Protein AF-A0A7Y3W5N0-F1 (afdb_monomer_lite)

pLDDT: mean 84.76, std 19.92, range [32.34, 98.38]

Sequence (151 aa):
MKNVDDLTSCLKPAITIIASAFLLAACSPKTSDGVSYEKKSDGELTKVCKGTLEDYVEAVRLGGRAPKKDINRAIKSCCKGLKETTRKFSAEQKAATWYSLQRSRDLTLSRNEVEAASRIREALLNDLPTPERLEVIRAKSSVSICMAQSF

Radius of gyration: 22.11 Å; chains: 1; bounding box: 43×37×75 Å

Foldseek 3Di:
DDDDDDDDDDDDDDDDDDDPPDDPPPCFDAFPVGHGFHQDDLVLLLVLLLLLLVLVCVVVVVPVVDPPVLSVVLSNVLSVVLSVLCVPPDSLLRRLLSLLSVLSNPVPDDPVSNVSSVVSNVRSLVRDDPVSSVSSVVSNVSSVVSSVVSD

Organism: NCBI:txid2732508

Secondary structure (DSSP, 8-state):
-----------------------------B-TT--B-----HHHHHHHHHHHHHHHHHHTTGGGTS-HHHHHHHHHHHHHHHHHHHTT--HHHHHHHHHHHHTT-TTTS-HHHHHHHHHHHHHHHHHS-HHHHHHHHHHHHHHHHHHHTT-

Structure (mmCIF, N/CA/C/O backbone):
data_AF-A0A7Y3W5N0-F1
#
_entry.id   AF-A0A7Y3W5N0-F1
#
loop_
_atom_site.group_PDB
_atom_site.id
_atom_site.type_symbol
_atom_site.label_atom_id
_atom_site.label_alt_id
_atom_site.label_comp_id
_atom_site.label_asym_id
_atom_site.label_entity_id
_atom_site.label_seq_id
_atom_site.pdbx_PDB_ins_code
_atom_site.Cartn_x
_atom_site.Cartn_y
_atom_site.Cartn_z
_atom_site.occupancy
_atom_site.B_iso_or_equiv
_atom_site.auth_seq_id
_atom_site.auth_comp_id
_atom_site.auth_asym_id
_atom_site.auth_atom_id
_atom_site.pdbx_PDB_model_num
ATOM 1 N N . MET A 1 1 ? -25.874 -2.954 52.202 1.00 42.66 1 MET A N 1
ATOM 2 C CA . MET A 1 1 ? -24.568 -2.546 52.772 1.00 42.66 1 MET A CA 1
ATOM 3 C C . MET A 1 1 ? -23.775 -3.804 53.086 1.00 42.66 1 MET A C 1
ATOM 5 O O . MET A 1 1 ? -24.385 -4.703 53.650 1.00 42.66 1 MET A O 1
ATOM 9 N N . LYS A 1 2 ? -22.463 -3.793 52.779 1.00 32.34 2 LYS A N 1
ATOM 10 C CA . LYS A 1 2 ? -21.438 -4.847 52.995 1.00 32.34 2 LYS A CA 1
ATOM 11 C C . LYS A 1 2 ? -21.479 -5.990 51.958 1.00 32.34 2 LYS A C 1
ATOM 13 O O . LYS A 1 2 ? -22.550 -6.524 51.723 1.00 32.34 2 LYS A O 1
ATOM 18 N N . ASN A 1 3 ? -20.406 -6.388 51.270 1.00 34.25 3 ASN A N 1
ATOM 19 C CA . ASN A 1 3 ? -18.973 -6.122 51.432 1.00 34.25 3 ASN A CA 1
ATOM 20 C C . ASN A 1 3 ? -18.265 -6.027 50.067 1.00 34.25 3 ASN A C 1
ATOM 22 O O . ASN A 1 3 ? -18.527 -6.815 49.162 1.00 34.25 3 ASN A O 1
ATOM 26 N N . VAL A 1 4 ? -17.377 -5.039 49.976 1.00 46.25 4 VAL A N 1
ATOM 27 C CA . VAL A 1 4 ? -16.169 -5.038 49.141 1.00 46.25 4 VAL A CA 1
ATOM 28 C C . VAL A 1 4 ? -15.180 -6.007 49.802 1.00 46.25 4 VAL A C 1
ATOM 30 O O . VAL A 1 4 ? -15.288 -6.191 51.010 1.00 46.25 4 VAL A O 1
ATOM 33 N N . ASP A 1 5 ? -14.285 -6.604 49.011 1.00 41.97 5 ASP A N 1
ATOM 34 C CA . ASP A 1 5 ? -12.994 -7.223 49.381 1.00 41.97 5 ASP A CA 1
ATOM 35 C C . ASP A 1 5 ? -12.854 -8.646 48.824 1.00 41.97 5 ASP A C 1
ATOM 37 O O . ASP A 1 5 ? -13.249 -9.619 49.454 1.00 41.97 5 ASP A O 1
ATOM 41 N N . ASP A 1 6 ? -12.218 -8.767 47.655 1.00 39.00 6 ASP A N 1
ATOM 42 C CA . ASP A 1 6 ? -11.290 -9.881 47.450 1.00 39.00 6 ASP A CA 1
ATOM 43 C C . ASP A 1 6 ? -10.138 -9.429 46.546 1.00 39.00 6 ASP A C 1
ATOM 45 O O . ASP A 1 6 ? -10.182 -9.453 45.315 1.00 39.00 6 ASP A O 1
ATOM 49 N N . LEU A 1 7 ? -9.135 -8.859 47.208 1.00 42.75 7 LEU A N 1
ATOM 50 C CA . LEU A 1 7 ? -7.967 -8.225 46.617 1.00 42.75 7 LEU A CA 1
ATOM 51 C C . LEU A 1 7 ? -6.734 -8.663 47.409 1.00 42.75 7 LEU A C 1
ATOM 53 O O . LEU A 1 7 ? -5.957 -7.821 47.838 1.00 42.75 7 LEU A O 1
ATOM 57 N N . THR A 1 8 ? -6.552 -9.956 47.704 1.00 43.53 8 THR A N 1
ATOM 58 C CA . THR A 1 8 ? -5.252 -10.455 48.200 1.00 43.53 8 THR A CA 1
ATOM 59 C C . THR A 1 8 ? -5.140 -11.980 48.168 1.00 43.53 8 THR A C 1
ATOM 61 O O . THR A 1 8 ? -5.440 -12.681 49.126 1.00 43.53 8 THR A O 1
ATOM 64 N N . SER A 1 9 ? -4.585 -12.510 47.082 1.00 38.09 9 SER A N 1
ATOM 65 C CA . SER A 1 9 ? -3.800 -13.750 47.140 1.00 38.09 9 SER A CA 1
ATOM 66 C C . SER A 1 9 ? -2.704 -13.713 46.086 1.00 38.09 9 SER A C 1
ATOM 68 O O . SER A 1 9 ? -2.687 -14.461 45.115 1.00 38.09 9 SER A O 1
ATOM 70 N N . CYS A 1 10 ? -1.765 -12.792 46.300 1.00 38.41 10 CYS A N 1
ATOM 71 C CA . CYS A 1 10 ? -0.427 -12.890 45.741 1.00 38.41 10 CYS A CA 1
ATOM 72 C C . CYS A 1 10 ? 0.542 -13.269 46.864 1.00 38.41 10 CYS A C 1
ATOM 74 O O . CYS A 1 10 ? 0.563 -12.623 47.908 1.00 38.41 10 CYS A O 1
ATOM 76 N N . LEU A 1 11 ? 1.397 -14.245 46.545 1.00 42.53 11 LEU A N 1
ATOM 77 C CA . LEU A 1 11 ? 2.658 -14.632 47.189 1.00 42.53 11 LEU A CA 1
ATOM 78 C C . LEU A 1 11 ? 2.590 -15.614 48.367 1.00 42.53 11 LEU A C 1
ATOM 80 O O . LEU A 1 11 ? 2.338 -15.230 49.505 1.00 42.53 11 LEU A O 1
ATOM 84 N N . LYS A 1 12 ? 3.099 -16.833 48.128 1.00 38.88 12 LYS A N 1
ATOM 85 C CA . LYS A 1 12 ? 4.492 -17.192 48.480 1.00 38.88 12 LYS A CA 1
ATOM 86 C C . LYS A 1 12 ? 4.934 -18.528 47.830 1.00 38.88 12 LYS A C 1
ATOM 88 O O . LYS A 1 12 ? 4.104 -19.184 47.211 1.00 38.88 12 LYS A O 1
ATOM 93 N N . PRO A 1 13 ? 6.245 -18.849 47.816 1.00 52.91 13 PRO A N 1
ATOM 94 C CA . PRO A 1 13 ? 6.976 -19.201 46.601 1.00 52.91 13 PRO A CA 1
ATOM 95 C C . PRO A 1 13 ? 7.363 -20.683 46.530 1.00 52.91 13 PRO A C 1
ATOM 97 O O . PRO A 1 13 ? 7.635 -21.310 47.548 1.00 52.91 13 PRO A O 1
ATOM 100 N N . ALA A 1 14 ? 7.525 -21.207 45.318 1.00 40.81 14 ALA A N 1
ATOM 101 C CA . ALA A 1 14 ? 8.413 -22.334 45.068 1.00 40.81 14 ALA A CA 1
ATOM 102 C C . ALA A 1 14 ? 8.902 -22.262 43.621 1.00 40.81 14 ALA A C 1
ATOM 104 O O . ALA A 1 14 ? 8.127 -22.201 42.671 1.00 40.81 14 ALA A O 1
ATOM 105 N N . ILE A 1 15 ? 10.219 -22.193 43.487 1.00 49.94 15 ILE A N 1
ATOM 106 C CA . ILE A 1 15 ? 10.950 -22.145 42.230 1.00 49.94 15 ILE A CA 1
ATOM 107 C C . ILE A 1 15 ? 10.700 -23.455 41.481 1.00 49.94 15 ILE A C 1
ATOM 109 O O . ILE A 1 15 ? 11.059 -24.530 41.951 1.00 49.94 15 ILE A O 1
ATOM 113 N N . THR A 1 16 ? 10.128 -23.371 40.286 1.00 47.16 16 THR A N 1
ATOM 114 C CA . THR A 1 16 ? 10.289 -24.402 39.259 1.00 47.16 16 THR A CA 1
ATOM 115 C C . THR A 1 16 ? 10.411 -23.691 37.919 1.00 47.16 16 THR A C 1
ATOM 117 O O . THR A 1 16 ? 9.438 -23.231 37.329 1.00 47.16 16 THR A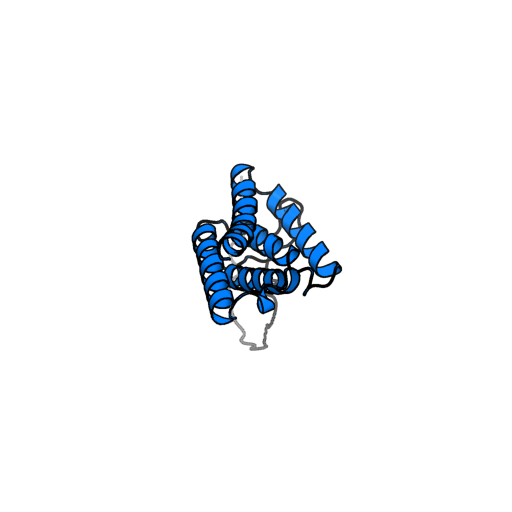 O 1
ATOM 120 N N . ILE A 1 17 ? 11.659 -23.530 37.485 1.00 48.81 17 ILE A N 1
ATOM 121 C CA . ILE A 1 17 ? 12.025 -23.062 36.152 1.00 48.81 17 ILE A CA 1
ATOM 122 C C . ILE A 1 17 ? 11.633 -24.175 35.179 1.00 48.81 17 ILE A C 1
ATOM 124 O O . ILE A 1 17 ? 12.383 -25.129 34.997 1.00 48.81 17 ILE A O 1
ATOM 128 N N . ILE A 1 18 ? 10.454 -24.069 34.571 1.00 48.16 18 ILE A N 1
ATOM 129 C CA . ILE A 1 18 ? 10.113 -24.785 33.340 1.00 48.16 18 ILE A CA 1
ATOM 130 C C . ILE A 1 18 ? 9.518 -23.756 32.385 1.00 48.16 18 ILE A C 1
ATOM 132 O O . ILE A 1 18 ? 8.577 -23.032 32.709 1.00 48.16 18 ILE A O 1
ATOM 136 N N . ALA A 1 19 ? 10.156 -23.664 31.225 1.00 41.66 19 ALA A N 1
ATOM 137 C CA . ALA A 1 19 ? 9.877 -22.758 30.130 1.00 41.66 19 ALA A CA 1
ATOM 138 C C . ALA A 1 19 ? 8.375 -22.643 29.812 1.00 41.66 19 ALA A C 1
ATOM 140 O O . ALA A 1 19 ? 7.814 -23.454 29.081 1.00 41.66 19 ALA A O 1
ATOM 141 N N . SER A 1 20 ? 7.734 -21.584 30.307 1.00 43.09 20 SER A N 1
ATOM 142 C CA . SER A 1 20 ? 6.441 -21.121 29.797 1.00 43.09 20 SER A CA 1
ATOM 143 C C . SER A 1 20 ? 6.694 -20.252 28.571 1.00 43.09 20 SER A C 1
ATOM 145 O O . SER A 1 20 ? 6.585 -19.028 28.593 1.00 43.09 20 SER A O 1
ATOM 147 N N . ALA A 1 21 ? 7.126 -20.906 27.500 1.00 41.88 21 ALA A N 1
ATOM 148 C CA . ALA A 1 21 ? 7.066 -20.326 26.179 1.00 41.88 21 ALA A CA 1
ATOM 149 C C . ALA A 1 21 ? 5.591 -20.306 25.724 1.00 41.88 21 ALA A C 1
ATOM 151 O O . ALA A 1 21 ? 4.865 -21.276 25.922 1.00 41.88 21 ALA A O 1
ATOM 152 N N . PHE A 1 22 ? 5.191 -19.207 25.079 1.00 45.34 22 PHE A N 1
ATOM 153 C CA . PHE A 1 22 ? 4.016 -19.095 24.202 1.00 45.34 22 PHE A CA 1
ATOM 154 C C . PHE A 1 22 ? 2.608 -19.063 24.817 1.00 45.34 22 PHE A C 1
ATOM 156 O O . PHE A 1 22 ? 1.783 -19.902 24.489 1.00 45.34 22 PHE A O 1
ATOM 163 N N . LEU A 1 23 ? 2.258 -18.001 25.552 1.00 45.34 23 LEU A N 1
ATOM 164 C CA . LEU A 1 23 ? 0.861 -17.519 25.597 1.00 45.34 23 LEU A CA 1
ATOM 165 C C . LEU A 1 23 ? 0.756 -15.982 25.559 1.00 45.34 23 LEU A C 1
ATOM 167 O O . LEU A 1 23 ? -0.173 -15.392 26.099 1.00 45.34 23 LEU A O 1
ATOM 171 N N . LEU A 1 24 ? 1.657 -15.309 24.833 1.00 45.97 24 LEU A N 1
ATOM 172 C CA . LEU A 1 24 ? 1.254 -14.069 24.168 1.00 45.97 24 LEU A CA 1
ATOM 173 C C . LEU A 1 24 ? 0.431 -14.495 22.952 1.00 45.97 24 LEU A C 1
ATOM 175 O O . LEU A 1 24 ? 0.935 -14.512 21.831 1.00 45.97 24 LEU A O 1
ATOM 179 N N . ALA A 1 25 ? -0.824 -14.898 23.171 1.00 45.28 25 ALA A N 1
ATOM 180 C CA . ALA A 1 25 ? -1.814 -14.792 22.114 1.00 45.28 25 ALA A CA 1
ATOM 181 C C . ALA A 1 25 ? -1.767 -13.322 21.700 1.00 45.28 25 ALA A C 1
ATOM 183 O O . ALA A 1 25 ? -2.205 -12.450 22.449 1.00 45.28 25 ALA A O 1
ATOM 184 N N . ALA A 1 26 ? -1.083 -13.033 20.594 1.00 54.72 26 ALA A N 1
ATOM 185 C CA . ALA A 1 26 ? -1.009 -11.692 20.065 1.00 54.72 26 ALA A CA 1
ATOM 186 C C . ALA A 1 26 ? -2.461 -11.250 19.884 1.00 54.72 26 ALA A C 1
ATOM 188 O O . ALA A 1 26 ? -3.179 -11.810 19.056 1.00 54.72 26 ALA A O 1
ATOM 189 N N . CYS A 1 27 ? -2.919 -10.322 20.726 1.00 74.94 27 CYS A N 1
ATOM 190 C CA . CYS A 1 27 ? -4.215 -9.685 20.575 1.00 74.94 27 CYS A CA 1
ATOM 191 C C . CYS A 1 27 ? -4.137 -8.847 19.302 1.00 74.94 27 CYS A C 1
ATOM 193 O O . CYS A 1 27 ? -3.859 -7.647 19.347 1.00 74.94 27 CYS A O 1
ATOM 195 N N . SER A 1 28 ? -4.298 -9.504 18.155 1.00 85.50 28 SER A N 1
ATOM 196 C CA . SER A 1 28 ? -4.447 -8.825 16.884 1.00 85.50 28 SER A CA 1
ATOM 197 C C . SER A 1 28 ? -5.662 -7.919 17.019 1.00 85.50 28 SER A C 1
ATOM 199 O O . SER A 1 28 ? -6.720 -8.391 17.458 1.00 85.50 28 SER A O 1
ATOM 201 N N . PRO A 1 29 ? -5.524 -6.620 16.717 1.00 94.06 29 PRO A N 1
ATOM 202 C CA . PRO A 1 29 ? -6.669 -5.737 16.740 1.00 94.06 29 PRO A CA 1
ATOM 203 C C . PRO A 1 29 ? -7.723 -6.241 15.750 1.00 94.06 29 PRO A C 1
ATOM 205 O O . PRO A 1 29 ? -7.414 -6.919 14.763 1.00 94.06 29 PRO A O 1
ATOM 208 N N . LYS A 1 30 ? -8.979 -5.930 16.049 1.00 96.56 30 LYS A N 1
ATOM 209 C CA . LYS A 1 30 ? -10.132 -6.325 15.248 1.00 96.56 30 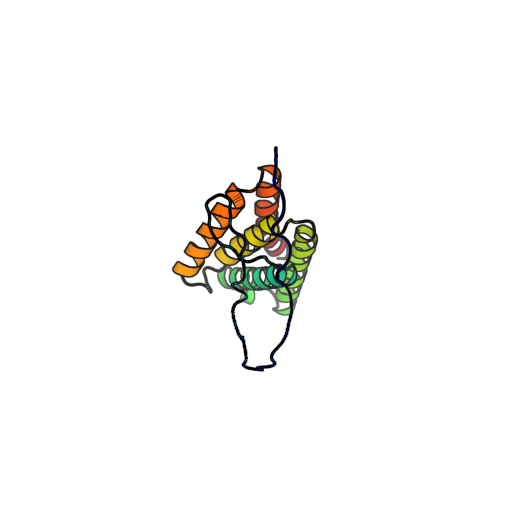LYS A CA 1
ATOM 210 C C . LYS A 1 30 ? -10.925 -5.091 14.865 1.00 96.56 30 LYS A C 1
ATOM 212 O O . LYS A 1 30 ? -10.964 -4.134 15.635 1.00 96.56 30 LYS A O 1
ATOM 217 N N . THR A 1 31 ? -11.541 -5.139 13.694 1.00 96.12 31 THR A N 1
ATOM 218 C CA . THR A 1 31 ? -12.544 -4.154 13.288 1.00 96.12 31 THR A CA 1
ATOM 219 C C . THR A 1 31 ? -13.815 -4.293 14.130 1.00 96.12 31 THR A C 1
ATOM 221 O O . THR A 1 31 ? -13.971 -5.278 14.862 1.00 96.12 31 THR A O 1
ATOM 224 N N . SER A 1 32 ? -14.744 -3.345 14.010 1.00 95.31 32 SER A N 1
ATOM 225 C CA . SER A 1 32 ? -16.054 -3.398 14.673 1.00 95.31 32 SER A CA 1
ATOM 226 C C . SER A 1 32 ? -16.843 -4.666 14.307 1.00 95.31 32 SER A C 1
ATOM 228 O O . SER A 1 32 ? -17.445 -5.288 15.179 1.00 95.31 32 SER A O 1
ATOM 230 N N . ASP A 1 33 ? -16.710 -5.131 13.061 1.00 94.50 33 ASP A N 1
ATOM 231 C CA . ASP A 1 33 ? -17.279 -6.390 12.554 1.00 94.50 33 ASP A CA 1
ATOM 232 C C . ASP A 1 33 ? -16.460 -7.652 12.923 1.00 94.50 33 ASP A C 1
ATOM 234 O O . ASP A 1 33 ? -16.723 -8.753 12.436 1.00 94.50 33 ASP A O 1
ATOM 238 N N . GLY A 1 34 ? -15.430 -7.522 13.764 1.00 95.62 34 GLY A N 1
ATOM 239 C CA . GLY A 1 34 ? -14.649 -8.646 14.285 1.00 95.62 34 GLY A CA 1
ATOM 240 C C . GLY A 1 34 ? -13.552 -9.185 13.359 1.00 95.62 34 GLY A C 1
ATOM 241 O O . GLY A 1 34 ? -12.951 -10.217 13.677 1.00 95.62 34 GLY A O 1
ATOM 242 N N . VAL A 1 35 ? -13.244 -8.507 12.249 1.00 96.62 35 VAL A N 1
ATOM 243 C CA . VAL A 1 35 ? -12.175 -8.912 11.322 1.00 96.62 35 VAL A CA 1
ATOM 244 C C . VAL A 1 35 ? -10.815 -8.560 11.919 1.00 96.62 35 VAL A C 1
ATOM 246 O O . VAL A 1 35 ? -10.501 -7.391 12.133 1.00 96.62 35 VAL A O 1
ATOM 249 N N . SER A 1 36 ? -9.988 -9.571 12.181 1.00 96.12 36 SER A N 1
ATOM 250 C CA . SER A 1 36 ? -8.624 -9.370 12.679 1.00 96.12 36 SER A CA 1
ATOM 251 C C . SER A 1 36 ? -7.717 -8.753 11.612 1.00 96.12 36 SER A C 1
ATOM 253 O O . SER A 1 36 ? -7.742 -9.169 10.453 1.00 96.12 36 SER A O 1
ATOM 255 N N . TYR A 1 37 ? -6.857 -7.820 12.018 1.00 95.88 37 TYR A N 1
ATOM 256 C CA . TYR A 1 37 ? -5.831 -7.230 11.159 1.00 95.88 37 TYR A CA 1
ATOM 257 C C . TYR A 1 37 ? -4.501 -7.061 11.895 1.00 95.88 37 TYR A C 1
ATOM 259 O O . TYR A 1 37 ? -4.424 -7.094 13.122 1.00 95.88 37 TYR A O 1
ATOM 267 N N . GLU A 1 38 ? -3.433 -6.859 11.131 1.00 96.12 38 GLU A N 1
ATOM 268 C CA . GLU A 1 38 ? -2.117 -6.535 11.675 1.00 96.12 38 GLU A CA 1
ATOM 269 C C . GLU A 1 38 ? -1.888 -5.023 11.665 1.00 96.12 38 GLU A C 1
ATOM 271 O O . GLU A 1 38 ? -2.111 -4.356 10.649 1.00 96.12 38 GLU A O 1
ATOM 276 N N . LYS A 1 39 ? -1.380 -4.471 12.774 1.00 95.69 39 LYS A N 1
ATOM 277 C CA . LYS A 1 39 ? -0.887 -3.087 12.789 1.00 95.69 39 LYS A CA 1
ATOM 278 C C . LYS A 1 39 ? 0.311 -2.975 11.855 1.00 95.69 39 LYS A C 1
ATOM 280 O O . LYS A 1 39 ? 1.180 -3.841 11.866 1.00 95.69 39 LYS A O 1
ATOM 285 N N . LYS A 1 40 ? 0.369 -1.888 11.083 1.00 97.19 40 LYS A N 1
ATOM 286 C CA . LYS A 1 40 ? 1.431 -1.665 10.099 1.00 97.19 40 LYS A CA 1
ATOM 287 C C . LYS A 1 40 ? 2.279 -0.458 10.445 1.00 97.19 40 LYS A C 1
ATOM 289 O O . LYS A 1 40 ? 1.780 0.631 10.727 1.00 97.19 40 LYS A O 1
ATOM 294 N N . SER A 1 41 ? 3.584 -0.674 10.408 1.00 96.62 41 SER A N 1
ATOM 295 C CA . SER A 1 41 ? 4.590 0.365 10.571 1.00 96.62 41 SER A CA 1
ATOM 296 C C . SER A 1 41 ? 4.798 1.166 9.281 1.00 96.62 41 SER A C 1
ATOM 298 O O . SER A 1 41 ? 4.513 0.707 8.172 1.00 96.62 41 SER A O 1
ATOM 300 N N . ASP A 1 42 ? 5.396 2.352 9.405 1.00 95.19 42 ASP A N 1
ATOM 301 C CA . ASP A 1 42 ? 5.824 3.154 8.247 1.00 95.19 42 ASP A CA 1
ATOM 302 C C . ASP A 1 42 ? 6.833 2.394 7.365 1.00 95.19 42 ASP A C 1
ATOM 304 O O . ASP A 1 42 ? 6.892 2.583 6.146 1.00 95.19 42 ASP A O 1
ATOM 308 N N . GLY A 1 43 ? 7.641 1.522 7.982 1.00 96.31 43 GLY A N 1
ATOM 309 C CA . GLY A 1 43 ? 8.587 0.654 7.283 1.00 96.31 43 GLY A CA 1
ATOM 310 C C . GLY A 1 43 ? 7.879 -0.368 6.394 1.00 96.31 43 GLY A C 1
ATOM 311 O O . GLY A 1 43 ? 8.242 -0.519 5.227 1.00 96.31 43 GLY A O 1
ATOM 312 N N . GLU A 1 44 ? 6.829 -1.012 6.904 1.00 97.88 44 GLU A N 1
ATOM 313 C CA . GLU A 1 44 ? 6.012 -1.955 6.132 1.00 97.88 44 GLU A CA 1
ATOM 314 C C . GLU A 1 44 ? 5.246 -1.273 4.999 1.00 97.88 44 GLU A C 1
ATOM 316 O O . GLU A 1 44 ? 5.201 -1.812 3.893 1.00 97.88 44 GLU A O 1
ATOM 321 N N . LEU A 1 45 ? 4.709 -0.070 5.232 1.00 97.44 45 LEU A N 1
ATOM 322 C CA . LEU A 1 45 ? 4.087 0.758 4.191 1.00 97.44 45 LEU A CA 1
ATOM 323 C C . LEU A 1 45 ? 5.074 1.099 3.071 1.00 97.44 45 LEU A C 1
ATOM 325 O O . LEU A 1 45 ? 4.766 0.953 1.889 1.00 97.44 45 LEU A O 1
ATOM 329 N N . THR A 1 46 ? 6.297 1.488 3.435 1.00 97.25 46 THR A N 1
ATOM 330 C CA . THR A 1 46 ? 7.356 1.768 2.457 1.00 97.25 46 THR A CA 1
ATOM 331 C C . THR A 1 46 ? 7.719 0.509 1.662 1.00 97.25 46 THR A C 1
ATOM 333 O O . THR A 1 46 ? 7.945 0.590 0.456 1.00 97.25 46 THR A O 1
ATOM 336 N N . LYS A 1 47 ? 7.770 -0.661 2.314 1.00 97.69 47 LYS A N 1
ATOM 337 C CA . LYS A 1 47 ? 8.083 -1.943 1.667 1.00 97.69 47 LYS A CA 1
ATOM 338 C C . LYS A 1 47 ? 6.999 -2.356 0.669 1.00 97.69 47 LYS A C 1
ATOM 340 O O . LYS A 1 47 ? 7.335 -2.666 -0.470 1.00 97.69 47 LYS A O 1
ATOM 345 N N . VAL A 1 48 ? 5.723 -2.327 1.065 1.00 97.44 48 VAL A N 1
ATOM 346 C CA . VAL A 1 48 ? 4.620 -2.705 0.163 1.00 97.44 48 VAL A CA 1
ATOM 347 C C . VAL A 1 48 ? 4.464 -1.708 -0.985 1.00 97.44 48 VAL A C 1
ATOM 349 O O . VAL A 1 48 ? 4.202 -2.123 -2.109 1.00 97.44 48 VAL A O 1
ATOM 352 N N . CYS A 1 49 ? 4.713 -0.415 -0.746 1.00 98.12 49 CYS A N 1
ATOM 353 C CA . CYS A 1 49 ? 4.735 0.597 -1.801 1.00 98.12 49 CYS A CA 1
ATOM 354 C C . CYS A 1 49 ? 5.767 0.276 -2.885 1.00 98.12 49 CYS A C 1
ATOM 356 O O . CYS A 1 49 ? 5.431 0.305 -4.066 1.00 98.12 49 CYS A O 1
ATOM 358 N N . LYS A 1 50 ? 7.001 -0.069 -2.490 1.00 97.25 50 LYS A N 1
ATOM 359 C CA . LYS A 1 50 ? 8.056 -0.430 -3.446 1.00 97.25 50 LYS A CA 1
ATOM 360 C C . LYS A 1 50 ? 7.641 -1.622 -4.297 1.00 97.25 50 LYS A C 1
ATOM 362 O O . LYS A 1 50 ? 7.637 -1.490 -5.510 1.00 97.25 50 LYS A O 1
ATOM 367 N N . GLY A 1 51 ? 7.195 -2.709 -3.662 1.00 96.19 51 GLY A N 1
ATOM 368 C CA . GLY A 1 51 ? 6.729 -3.894 -4.386 1.00 96.19 51 GLY A CA 1
ATOM 369 C C . GLY A 1 51 ? 5.564 -3.585 -5.329 1.00 96.19 51 GLY A C 1
ATOM 370 O O . GLY A 1 51 ? 5.561 -4.035 -6.463 1.00 96.19 51 GLY A O 1
ATOM 371 N N . THR A 1 52 ? 4.619 -2.742 -4.905 1.00 95.88 52 THR A N 1
ATOM 372 C CA . THR A 1 52 ? 3.490 -2.315 -5.753 1.00 95.88 52 THR A CA 1
ATOM 373 C C . THR A 1 52 ? 3.954 -1.537 -6.985 1.00 95.88 52 THR A C 1
ATOM 375 O O . THR A 1 52 ? 3.425 -1.732 -8.075 1.00 95.88 52 THR A O 1
ATOM 378 N N . LEU A 1 53 ? 4.929 -0.635 -6.835 1.00 95.12 53 LEU A N 1
ATOM 379 C CA . LEU A 1 53 ? 5.451 0.135 -7.964 1.00 95.12 53 LEU A CA 1
ATOM 380 C C . LEU A 1 53 ? 6.374 -0.687 -8.870 1.00 95.12 53 LEU A C 1
ATOM 382 O O . LEU A 1 53 ? 6.408 -0.435 -10.070 1.00 95.12 53 LEU A O 1
ATOM 386 N N . GLU A 1 54 ? 7.102 -1.657 -8.320 1.00 93.38 54 GLU A N 1
ATOM 387 C CA . GLU A 1 54 ? 7.872 -2.634 -9.096 1.00 93.38 54 GLU A CA 1
ATOM 388 C C . GLU A 1 54 ? 6.934 -3.487 -9.965 1.00 93.38 54 GLU A C 1
ATOM 390 O O . GLU A 1 54 ? 7.146 -3.569 -11.174 1.00 93.38 54 GLU A O 1
ATOM 395 N N . ASP A 1 55 ? 5.844 -4.005 -9.387 1.00 92.19 55 ASP A N 1
ATOM 396 C CA . ASP A 1 55 ? 4.801 -4.736 -10.121 1.00 92.19 55 ASP A CA 1
ATOM 397 C C . ASP A 1 55 ? 4.162 -3.844 -11.208 1.00 92.19 55 ASP A C 1
ATOM 399 O O . ASP A 1 55 ? 3.979 -4.269 -12.347 1.00 92.19 55 ASP A O 1
ATOM 403 N N . TYR A 1 56 ? 3.889 -2.568 -10.901 1.00 90.06 56 TYR A N 1
ATOM 404 C CA . TYR A 1 56 ? 3.370 -1.605 -11.879 1.00 90.06 56 TYR A CA 1
ATOM 405 C C . TYR A 1 56 ? 4.328 -1.394 -13.061 1.00 90.06 56 TYR A C 1
ATOM 407 O O . TYR A 1 56 ? 3.900 -1.441 -14.212 1.00 90.06 56 TYR A O 1
ATOM 415 N N . VAL A 1 57 ? 5.621 -1.174 -12.798 1.00 89.69 57 VAL A N 1
ATOM 416 C CA . VAL A 1 57 ? 6.656 -0.990 -13.835 1.00 89.69 57 VAL A CA 1
ATOM 417 C C . VAL A 1 57 ? 6.718 -2.176 -14.781 1.00 89.69 57 VAL A C 1
ATOM 419 O O . VAL A 1 57 ? 6.842 -1.972 -15.993 1.00 89.69 57 VAL A O 1
ATOM 422 N N . GLU A 1 58 ? 6.632 -3.384 -14.229 1.00 88.44 58 GLU A N 1
ATOM 423 C CA . GLU A 1 58 ? 6.610 -4.622 -14.999 1.00 88.44 58 GLU A CA 1
ATOM 424 C C . GLU A 1 58 ? 5.342 -4.700 -15.859 1.00 88.44 58 GLU A C 1
ATOM 426 O O . GLU A 1 58 ? 5.431 -4.872 -17.077 1.00 88.44 58 GLU A O 1
ATOM 431 N N . ALA A 1 59 ? 4.170 -4.451 -15.263 1.00 85.38 59 ALA A N 1
ATOM 432 C CA . ALA A 1 59 ? 2.879 -4.477 -15.951 1.00 85.38 59 ALA A CA 1
ATOM 433 C C . ALA A 1 59 ? 2.835 -3.538 -17.168 1.00 85.38 59 ALA A C 1
ATOM 435 O O . ALA A 1 59 ? 2.361 -3.915 -18.240 1.00 85.38 59 ALA A O 1
ATOM 436 N N . VAL A 1 60 ? 3.354 -2.313 -17.022 1.00 83.00 60 VAL A N 1
ATOM 437 C CA . VAL A 1 60 ? 3.363 -1.306 -18.097 1.00 83.00 60 VAL A CA 1
ATOM 438 C C . VAL A 1 60 ? 4.632 -1.340 -18.960 1.00 83.00 60 VAL A C 1
ATOM 440 O O . VAL A 1 60 ? 4.816 -0.477 -19.822 1.00 83.00 60 V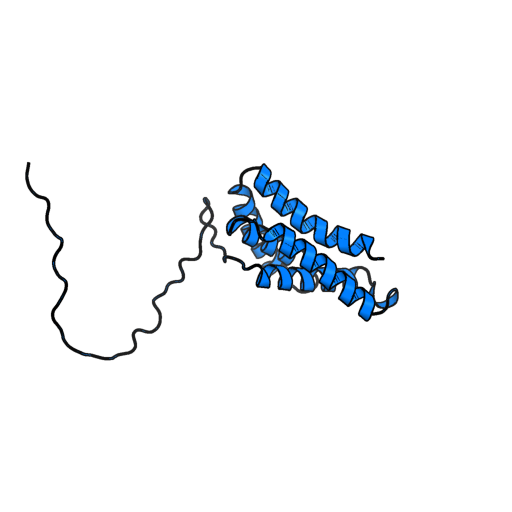AL A O 1
ATOM 443 N N . ARG A 1 61 ? 5.504 -2.341 -18.764 1.00 78.25 61 ARG A N 1
ATOM 444 C CA . ARG A 1 61 ? 6.758 -2.556 -19.511 1.00 78.25 61 ARG A CA 1
ATOM 445 C C . ARG A 1 61 ? 7.672 -1.325 -19.552 1.00 78.25 61 ARG A C 1
ATOM 447 O O . ARG A 1 61 ? 8.370 -1.083 -20.540 1.00 78.25 61 ARG A O 1
ATOM 454 N N . LEU A 1 62 ? 7.710 -0.544 -18.470 1.00 64.38 62 LEU A N 1
ATOM 455 C CA . LEU A 1 62 ? 8.578 0.638 -18.373 1.00 64.38 62 LEU A CA 1
ATOM 456 C C . LEU A 1 62 ? 10.071 0.274 -18.361 1.00 64.38 62 LEU A C 1
ATOM 458 O O . LEU A 1 62 ? 10.899 1.101 -18.743 1.00 64.38 62 LEU A O 1
ATOM 462 N N . GLY A 1 63 ? 10.419 -0.970 -18.010 1.00 60.28 63 GLY A N 1
ATOM 463 C CA . GLY A 1 63 ? 11.796 -1.477 -18.024 1.00 60.28 63 GLY A CA 1
ATOM 464 C C . GLY A 1 63 ? 12.495 -1.418 -19.390 1.00 60.28 63 GLY A C 1
ATOM 465 O O . GLY A 1 63 ? 13.721 -1.418 -19.436 1.00 60.28 63 GLY A O 1
ATOM 466 N N . GLY A 1 64 ? 11.740 -1.314 -20.493 1.00 62.22 64 GLY A N 1
ATOM 467 C CA . GLY A 1 64 ? 12.286 -1.118 -21.842 1.00 62.22 64 GLY A CA 1
ATOM 468 C C . GLY A 1 64 ? 12.358 0.342 -22.308 1.00 62.22 64 GLY A C 1
ATOM 469 O O . GLY A 1 64 ? 12.873 0.597 -23.392 1.00 62.22 64 GLY A O 1
ATOM 470 N N . ARG A 1 65 ? 11.819 1.297 -21.534 1.00 71.50 65 ARG A N 1
ATOM 471 C CA . ARG A 1 65 ? 11.675 2.712 -21.936 1.00 71.50 65 ARG A CA 1
ATOM 472 C C . ARG A 1 65 ? 12.548 3.674 -21.135 1.00 71.50 65 ARG A C 1
ATOM 474 O O . ARG A 1 65 ? 12.925 4.714 -21.662 1.00 71.50 65 ARG A O 1
ATOM 481 N N . ALA A 1 66 ? 12.872 3.335 -19.889 1.00 81.44 66 ALA A N 1
ATOM 482 C CA . ALA A 1 66 ? 13.667 4.180 -19.005 1.00 81.44 66 ALA A CA 1
ATOM 483 C C . ALA A 1 66 ? 14.826 3.398 -18.362 1.00 81.44 66 ALA A C 1
ATOM 485 O O . ALA A 1 66 ? 14.679 2.208 -18.065 1.00 81.44 66 ALA A O 1
ATOM 486 N N . PRO A 1 67 ? 15.976 4.042 -18.081 1.00 88.62 67 PRO A N 1
ATOM 487 C CA . PRO A 1 67 ? 17.063 3.404 -17.352 1.00 88.62 67 PRO A CA 1
ATOM 488 C C . PRO A 1 67 ? 16.611 2.917 -15.970 1.00 88.62 67 PRO A C 1
ATOM 490 O O . PRO A 1 67 ? 15.992 3.653 -15.200 1.00 88.62 67 PRO A O 1
ATOM 493 N N . LYS A 1 68 ? 17.015 1.698 -15.587 1.00 89.81 68 LYS A N 1
ATOM 494 C CA . LYS A 1 68 ? 16.696 1.095 -14.274 1.00 89.81 68 LYS A CA 1
ATOM 495 C C . LYS A 1 68 ? 17.036 2.007 -13.085 1.00 89.81 68 LYS A C 1
ATOM 497 O O . LYS A 1 68 ? 16.348 1.995 -12.068 1.00 89.81 68 LYS A O 1
ATOM 502 N N . LYS A 1 69 ? 18.094 2.817 -13.206 1.00 92.25 69 LYS A N 1
ATOM 503 C CA . LYS A 1 69 ? 18.497 3.799 -12.187 1.00 92.25 69 LYS A CA 1
ATOM 504 C C . LYS A 1 69 ? 17.424 4.868 -11.954 1.00 92.25 69 LYS A C 1
ATOM 506 O O . LYS A 1 69 ? 17.185 5.225 -10.800 1.00 92.25 69 LYS A O 1
ATOM 511 N N . ASP A 1 70 ? 16.785 5.347 -13.015 1.00 92.69 70 ASP A N 1
ATOM 512 C CA . ASP A 1 70 ? 15.765 6.393 -12.943 1.00 92.69 70 ASP A CA 1
ATOM 513 C C . ASP A 1 70 ? 14.443 5.824 -12.432 1.00 92.69 70 ASP A C 1
ATOM 515 O O . ASP A 1 70 ? 13.832 6.417 -11.545 1.00 92.69 70 ASP A O 1
ATOM 519 N N . ILE A 1 71 ? 14.086 4.608 -12.859 1.00 92.88 71 ILE A N 1
ATOM 520 C CA . ILE A 1 71 ? 12.963 3.843 -12.294 1.00 92.88 71 ILE A CA 1
ATOM 521 C C . ILE A 1 71 ? 13.132 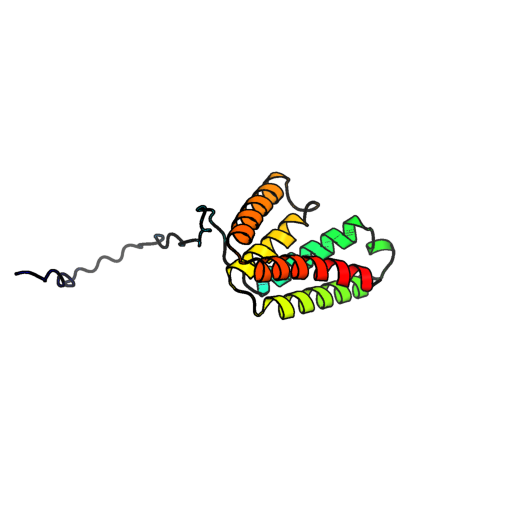3.688 -10.777 1.00 92.88 71 ILE A C 1
ATOM 523 O O . ILE A 1 71 ? 12.261 4.081 -10.003 1.00 92.88 71 ILE A O 1
ATOM 527 N N . ASN A 1 72 ? 14.287 3.196 -10.321 1.00 94.75 72 ASN A N 1
ATOM 528 C CA . ASN A 1 72 ? 14.553 3.013 -8.892 1.00 94.75 72 ASN A CA 1
ATOM 529 C C . ASN A 1 72 ? 14.521 4.336 -8.111 1.00 94.75 72 ASN A C 1
ATOM 531 O O . ASN A 1 72 ? 14.097 4.370 -6.950 1.00 94.75 72 ASN A O 1
ATOM 535 N N . ARG A 1 73 ? 14.974 5.435 -8.727 1.00 95.75 73 ARG A N 1
ATOM 536 C CA . ARG A 1 73 ? 14.904 6.775 -8.135 1.00 95.75 73 ARG A CA 1
ATOM 537 C C . ARG A 1 73 ? 13.453 7.236 -7.991 1.00 95.75 73 ARG A C 1
ATOM 539 O O . ARG A 1 73 ? 13.101 7.703 -6.908 1.00 95.75 73 ARG A O 1
ATOM 546 N N . ALA A 1 74 ? 12.634 7.070 -9.029 1.00 95.56 74 ALA A N 1
ATOM 547 C CA . ALA A 1 74 ? 11.214 7.408 -9.015 1.00 95.56 74 ALA A CA 1
ATOM 548 C C . ALA A 1 74 ? 10.471 6.614 -7.932 1.00 95.56 74 ALA A C 1
ATOM 550 O O . ALA A 1 74 ? 9.870 7.215 -7.045 1.00 95.56 74 ALA A O 1
ATOM 551 N N . ILE A 1 75 ? 10.636 5.285 -7.896 1.00 96.62 75 ILE A N 1
ATOM 552 C CA . ILE A 1 75 ? 10.038 4.414 -6.870 1.00 96.62 75 ILE A CA 1
ATOM 553 C C . ILE A 1 75 ? 10.421 4.881 -5.461 1.00 96.62 75 ILE A C 1
ATOM 555 O O . ILE A 1 75 ? 9.562 5.049 -4.592 1.00 96.62 75 ILE A O 1
ATOM 559 N N . LYS A 1 76 ? 11.717 5.129 -5.218 1.00 97.25 76 LYS A N 1
ATOM 560 C CA . LYS A 1 76 ? 12.195 5.610 -3.915 1.00 97.25 76 LYS A CA 1
ATOM 561 C C . LYS A 1 76 ? 11.556 6.949 -3.540 1.00 97.25 76 LYS A C 1
ATOM 563 O O . LYS A 1 76 ? 11.184 7.116 -2.380 1.00 97.25 76 LYS A O 1
ATOM 568 N N . SER A 1 77 ? 11.441 7.877 -4.489 1.00 97.50 77 SER A N 1
ATOM 569 C CA . SER A 1 77 ? 10.827 9.189 -4.273 1.00 97.50 77 SER A CA 1
ATOM 570 C C . SER A 1 77 ? 9.333 9.068 -3.955 1.00 97.50 77 SER A C 1
ATOM 572 O O . SER A 1 77 ? 8.887 9.546 -2.912 1.00 97.50 77 SER A O 1
ATOM 574 N N . CYS A 1 78 ? 8.575 8.332 -4.770 1.00 97.56 78 CYS A N 1
ATOM 575 C CA . CYS A 1 78 ? 7.137 8.147 -4.585 1.00 97.56 78 CYS A CA 1
ATOM 576 C C . CYS A 1 78 ? 6.808 7.458 -3.256 1.00 97.56 78 CYS A C 1
ATOM 578 O O . CYS A 1 78 ? 5.940 7.916 -2.510 1.00 97.56 78 CYS A O 1
ATOM 580 N N . CYS A 1 79 ? 7.557 6.416 -2.884 1.00 97.88 79 CYS A N 1
ATOM 581 C CA . CYS A 1 79 ? 7.352 5.750 -1.598 1.00 97.88 79 CYS A CA 1
ATOM 582 C C . CYS A 1 79 ? 7.811 6.585 -0.397 1.00 97.88 79 CYS A C 1
ATOM 584 O O . CYS A 1 79 ? 7.288 6.403 0.704 1.00 97.88 79 CYS A O 1
ATOM 586 N N . LYS A 1 80 ? 8.744 7.528 -0.583 1.00 96.56 80 LYS A N 1
ATOM 587 C CA . LYS A 1 80 ? 9.057 8.529 0.444 1.00 96.56 80 LYS A CA 1
ATOM 588 C C . LYS A 1 80 ? 7.870 9.473 0.661 1.00 96.56 80 LYS A C 1
ATOM 590 O O . LYS A 1 80 ? 7.505 9.699 1.811 1.00 96.56 80 LYS A O 1
ATOM 595 N N . GLY A 1 81 ? 7.236 9.948 -0.413 1.00 95.62 81 GLY A N 1
ATOM 596 C CA . GLY A 1 81 ? 6.036 10.790 -0.335 1.00 95.62 81 GLY A CA 1
ATOM 597 C C . GLY A 1 81 ? 4.854 10.087 0.342 1.00 95.62 81 GLY A C 1
ATOM 598 O O . GLY A 1 81 ? 4.176 10.680 1.186 1.00 95.62 81 GLY A O 1
ATOM 599 N N . LEU A 1 82 ? 4.657 8.790 0.065 1.00 96.50 82 LEU A N 1
ATOM 600 C CA . LEU A 1 82 ? 3.691 7.976 0.809 1.00 96.50 82 LEU A CA 1
ATOM 601 C C . LEU A 1 82 ? 4.028 7.956 2.302 1.00 96.50 82 LEU A C 1
ATOM 603 O O . LEU A 1 82 ? 3.159 8.257 3.112 1.00 96.50 82 LEU A O 1
ATOM 607 N N . LYS A 1 83 ? 5.278 7.642 2.669 1.00 96.38 83 LYS A N 1
ATOM 608 C CA . LYS A 1 83 ? 5.709 7.588 4.074 1.00 96.38 83 LYS A CA 1
ATOM 609 C C . LYS A 1 83 ? 5.448 8.905 4.808 1.00 96.38 83 LYS A C 1
ATOM 611 O O . LYS A 1 83 ? 4.997 8.889 5.950 1.00 96.38 83 LYS A O 1
ATOM 616 N N . GLU A 1 84 ? 5.743 10.036 4.173 1.00 95.88 84 GLU A N 1
ATOM 617 C CA . GLU A 1 84 ? 5.485 11.368 4.733 1.00 95.88 84 GLU A CA 1
ATOM 618 C C . GLU A 1 84 ? 3.981 11.598 4.947 1.00 95.88 84 GLU A C 1
ATOM 620 O O . GLU A 1 84 ? 3.577 12.026 6.028 1.00 95.88 84 GLU A O 1
ATOM 625 N N . THR A 1 85 ? 3.151 11.213 3.972 1.00 94.56 85 THR A N 1
ATOM 626 C CA . THR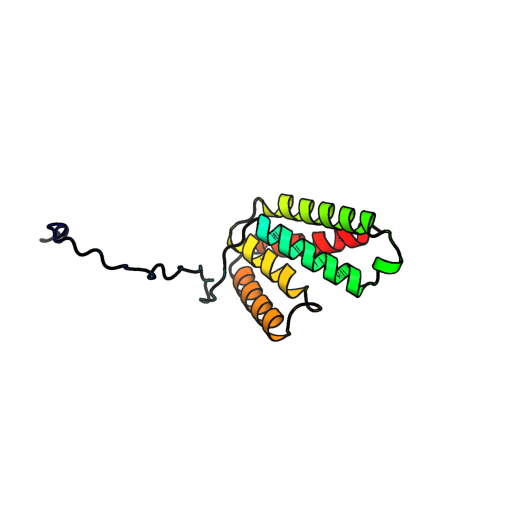 A 1 85 ? 1.682 11.292 4.054 1.00 94.56 85 THR A CA 1
ATOM 627 C C . THR A 1 85 ? 1.126 10.425 5.183 1.00 94.56 85 THR A C 1
ATOM 629 O O . THR A 1 85 ? 0.312 10.883 5.983 1.00 94.56 85 THR A O 1
ATOM 632 N N . THR A 1 86 ? 1.579 9.174 5.282 1.00 96.88 86 THR A N 1
ATOM 633 C CA . THR A 1 86 ? 1.050 8.196 6.238 1.00 96.88 86 THR A CA 1
ATOM 634 C C . THR A 1 86 ? 1.613 8.368 7.642 1.00 96.88 86 THR A C 1
ATOM 636 O O . THR A 1 86 ? 1.132 7.723 8.564 1.00 96.88 86 THR A O 1
ATOM 639 N N . ARG A 1 87 ? 2.622 9.220 7.864 1.00 96.25 87 ARG A N 1
ATOM 640 C CA . ARG A 1 87 ? 3.234 9.397 9.193 1.00 96.25 87 ARG A CA 1
ATOM 641 C C . ARG A 1 87 ? 2.213 9.821 10.254 1.00 96.25 87 ARG A C 1
ATOM 643 O O . ARG A 1 87 ? 2.313 9.376 11.394 1.00 96.25 87 ARG A O 1
ATOM 650 N N . LYS A 1 88 ? 1.240 10.647 9.857 1.00 96.06 88 LYS A N 1
ATOM 651 C CA . LYS A 1 88 ? 0.150 11.151 10.708 1.00 96.06 88 LYS A CA 1
ATOM 652 C C . LYS A 1 88 ? -1.055 10.205 10.819 1.00 96.06 88 LYS A C 1
ATOM 654 O O . LYS A 1 88 ? -1.985 10.519 11.548 1.00 96.06 88 LYS A O 1
ATOM 659 N N . PHE A 1 89 ? -1.067 9.097 10.078 1.00 97.88 89 PHE A N 1
ATOM 660 C CA . PHE A 1 89 ? -2.196 8.168 10.070 1.00 97.88 89 PHE A CA 1
ATOM 661 C C . PHE A 1 89 ? -2.294 7.393 11.386 1.00 97.88 89 PHE A C 1
ATOM 663 O O . PHE A 1 89 ? -1.272 7.037 11.985 1.00 97.88 89 PHE A O 1
ATOM 670 N N . SER A 1 90 ? -3.525 7.071 11.784 1.00 97.38 90 SER A N 1
ATOM 671 C CA . SER A 1 90 ? -3.810 6.092 12.834 1.00 97.38 90 SER A CA 1
ATOM 672 C C . SER A 1 90 ? -3.315 4.690 12.447 1.00 97.38 90 SER A C 1
ATOM 674 O O . SER A 1 90 ? -2.931 4.430 11.299 1.00 97.38 90 SER A O 1
ATOM 676 N N . ALA A 1 91 ? -3.312 3.755 13.399 1.00 96.56 91 ALA A N 1
ATOM 677 C CA . ALA A 1 91 ? -2.903 2.376 13.124 1.00 96.56 91 ALA A CA 1
ATOM 678 C C . ALA A 1 91 ? -3.831 1.704 12.094 1.00 96.56 91 ALA A C 1
ATOM 680 O O . ALA A 1 91 ? -3.364 0.971 11.221 1.00 96.56 91 ALA A O 1
ATOM 681 N N . GLU A 1 92 ? -5.123 2.011 12.165 1.00 97.38 92 GLU A N 1
ATOM 682 C CA . GLU A 1 92 ? -6.196 1.542 11.291 1.00 97.38 92 GLU A CA 1
ATOM 683 C C . GLU A 1 92 ? -6.007 2.095 9.876 1.00 97.38 92 GLU A C 1
ATOM 685 O O . GLU A 1 92 ? -5.994 1.336 8.908 1.00 97.38 92 GLU A O 1
ATOM 690 N N . GLN A 1 93 ? -5.753 3.403 9.744 1.00 98.38 93 GLN A N 1
ATOM 691 C CA . GLN A 1 93 ? -5.466 4.039 8.456 1.00 98.38 93 GLN A CA 1
ATOM 692 C C . GLN A 1 93 ? -4.186 3.474 7.814 1.00 98.38 93 GLN A C 1
ATOM 694 O O . GLN A 1 93 ? -4.155 3.232 6.601 1.00 98.38 93 GLN A O 1
ATOM 699 N N . LYS A 1 94 ? -3.127 3.220 8.600 1.00 98.31 94 LYS A N 1
ATOM 700 C CA . LYS A 1 94 ? -1.893 2.579 8.107 1.00 98.31 94 LYS A CA 1
ATOM 701 C C . LYS A 1 94 ? -2.149 1.155 7.627 1.00 98.31 94 LYS A C 1
ATOM 703 O O . LYS A 1 94 ? -1.711 0.807 6.531 1.00 98.31 94 LYS A O 1
ATOM 708 N N . ALA A 1 95 ? -2.885 0.356 8.397 1.00 98.19 95 ALA A N 1
ATOM 709 C CA . ALA A 1 95 ? -3.269 -0.995 8.000 1.00 98.19 95 ALA A CA 1
ATOM 710 C C . ALA A 1 95 ? -4.118 -0.976 6.718 1.00 98.19 95 ALA A C 1
ATOM 712 O O . ALA A 1 95 ? -3.782 -1.656 5.749 1.00 98.19 95 ALA A O 1
ATOM 713 N N . ALA A 1 96 ? -5.145 -0.127 6.647 1.00 98.12 96 ALA A N 1
ATOM 714 C CA . ALA A 1 96 ? -6.012 -0.003 5.478 1.00 98.12 96 ALA A CA 1
ATOM 715 C C . ALA A 1 96 ? -5.232 0.425 4.223 1.00 98.12 96 ALA A C 1
ATOM 717 O O . ALA A 1 96 ? -5.453 -0.106 3.130 1.00 98.12 96 ALA A O 1
ATOM 718 N N . THR A 1 97 ? -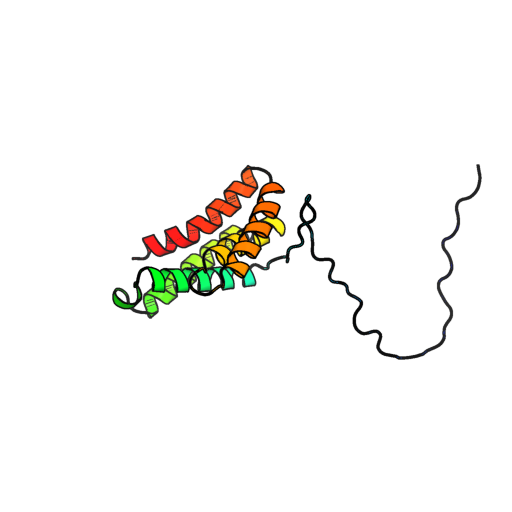4.279 1.350 4.374 1.00 98.31 97 THR A N 1
ATOM 719 C CA . THR A 1 97 ? -3.383 1.778 3.288 1.00 98.31 97 THR A CA 1
ATOM 720 C C . THR A 1 97 ? -2.486 0.629 2.832 1.00 98.31 97 THR A C 1
ATOM 722 O O . THR A 1 97 ? -2.358 0.388 1.632 1.00 98.31 97 THR A O 1
ATOM 725 N N . TRP A 1 98 ? -1.910 -0.124 3.772 1.00 98.38 98 TRP A N 1
ATOM 726 C CA . TRP A 1 98 ? -1.071 -1.280 3.469 1.00 98.38 98 TRP A CA 1
ATOM 727 C C . TRP A 1 98 ? -1.844 -2.354 2.696 1.00 98.38 98 TRP A C 1
ATOM 729 O O . TRP A 1 98 ? -1.390 -2.762 1.630 1.00 98.38 98 TRP A O 1
ATOM 739 N N . TYR A 1 99 ? -3.042 -2.744 3.151 1.00 97.81 99 TYR A N 1
ATOM 740 C CA . TYR A 1 99 ? -3.878 -3.724 2.442 1.00 97.81 99 TYR A CA 1
ATOM 741 C C . TYR A 1 99 ? -4.367 -3.203 1.081 1.00 97.81 99 TYR A C 1
ATOM 743 O O . TYR A 1 99 ? -4.505 -3.980 0.138 1.00 97.81 99 TYR A O 1
ATOM 751 N N . SER A 1 100 ? -4.571 -1.888 0.933 1.00 96.88 100 SER A N 1
ATOM 752 C CA . SER A 1 100 ? -4.895 -1.271 -0.363 1.00 96.88 100 SER A CA 1
ATOM 753 C C . SER A 1 100 ? -3.750 -1.396 -1.376 1.00 96.88 100 SER A C 1
ATOM 755 O O . SER A 1 100 ? -3.997 -1.651 -2.558 1.00 96.88 100 SER A O 1
ATOM 757 N N . LEU A 1 101 ? -2.505 -1.225 -0.922 1.00 96.50 101 LEU A N 1
ATOM 758 C CA . LEU A 1 101 ? -1.309 -1.421 -1.745 1.00 96.50 101 LEU A CA 1
ATOM 759 C C . LEU A 1 101 ? -1.087 -2.908 -2.032 1.00 96.50 101 LEU A C 1
ATOM 761 O O . LEU A 1 101 ? -0.925 -3.275 -3.189 1.00 96.50 101 LEU A O 1
ATOM 765 N N . GLN A 1 102 ? -1.204 -3.770 -1.018 1.00 95.38 102 GLN A N 1
ATOM 766 C CA . GLN A 1 102 ? -1.075 -5.223 -1.152 1.00 95.38 102 GLN A CA 1
ATOM 767 C C . GLN A 1 102 ? -2.041 -5.787 -2.204 1.00 95.38 102 GLN A C 1
ATOM 769 O O . GLN A 1 102 ? -1.625 -6.559 -3.059 1.00 95.38 102 GLN A O 1
ATOM 774 N N . ARG A 1 103 ? -3.306 -5.343 -2.219 1.00 94.19 103 ARG A N 1
ATOM 775 C CA . ARG A 1 103 ? -4.294 -5.754 -3.233 1.00 94.19 103 ARG A CA 1
ATOM 776 C C . ARG A 1 103 ? -3.896 -5.372 -4.665 1.00 94.19 103 ARG A C 1
ATOM 778 O O . ARG A 1 103 ? -4.388 -5.969 -5.609 1.00 94.19 103 ARG A O 1
ATOM 785 N N . SER A 1 104 ? -3.044 -4.363 -4.832 1.00 91.56 104 SER A N 1
ATOM 786 C CA . SER A 1 104 ? -2.572 -3.909 -6.148 1.00 91.56 104 SER A CA 1
ATOM 787 C C . SER A 1 104 ? -1.371 -4.718 -6.659 1.00 91.56 104 SER A C 1
ATOM 789 O O . SER A 1 104 ? -0.855 -4.406 -7.723 1.00 91.56 104 SER A O 1
ATOM 791 N N . ARG A 1 105 ? -0.917 -5.728 -5.904 1.00 91.50 105 ARG A N 1
ATOM 792 C CA . ARG A 1 105 ? 0.197 -6.623 -6.252 1.00 91.50 105 ARG A CA 1
ATOM 793 C C . ARG A 1 105 ? -0.290 -7.928 -6.889 1.00 91.50 105 ARG A C 1
ATOM 795 O O . ARG A 1 105 ? 0.167 -9.009 -6.527 1.00 91.50 105 ARG A O 1
ATOM 802 N N . ASP A 1 106 ? -1.257 -7.833 -7.792 1.00 83.56 106 ASP A N 1
ATOM 803 C CA . ASP A 1 106 ? -1.915 -8.974 -8.446 1.00 83.56 106 ASP A CA 1
ATOM 804 C C . ASP A 1 106 ? -0.973 -9.825 -9.313 1.00 83.56 106 ASP A C 1
ATOM 806 O O . ASP A 1 106 ? -1.212 -11.017 -9.480 1.00 83.56 106 ASP A O 1
ATOM 810 N N . LEU A 1 107 ? 0.127 -9.247 -9.803 1.00 83.75 107 LEU A N 1
ATOM 811 C CA . LEU A 1 107 ? 1.178 -9.984 -10.510 1.00 83.75 107 LEU A CA 1
ATOM 812 C C . LEU A 1 107 ? 2.015 -10.891 -9.598 1.00 83.75 107 LEU A C 1
ATOM 814 O O . LEU A 1 107 ? 2.573 -11.878 -10.072 1.00 83.75 107 LEU A O 1
ATOM 818 N N . THR A 1 108 ? 2.129 -10.558 -8.308 1.00 90.31 108 THR A N 1
ATOM 819 C CA . THR A 1 108 ? 2.968 -11.305 -7.356 1.00 90.31 108 THR A CA 1
ATOM 820 C C . THR A 1 108 ? 2.146 -12.188 -6.413 1.00 90.31 108 THR A C 1
ATOM 822 O O . THR A 1 108 ? 2.636 -13.218 -5.953 1.00 90.31 108 THR A O 1
ATOM 825 N N . LEU A 1 109 ? 0.920 -11.789 -6.078 1.00 89.69 109 LEU A N 1
ATOM 826 C CA . LEU A 1 109 ? 0.083 -12.485 -5.103 1.00 89.69 109 LEU A CA 1
ATOM 827 C C . LEU A 1 109 ? -0.902 -13.437 -5.773 1.00 89.69 109 LEU A C 1
ATOM 829 O O . LEU A 1 109 ? -1.454 -13.153 -6.833 1.00 89.69 109 LEU A O 1
ATOM 833 N N . SER A 1 110 ? -1.200 -14.542 -5.097 1.00 94.31 110 SER A N 1
ATOM 834 C CA . SER A 1 110 ? -2.309 -15.405 -5.486 1.00 94.31 110 SER A CA 1
ATOM 835 C C . SER A 1 110 ? -3.650 -14.680 -5.344 1.00 94.31 110 SER A C 1
ATOM 837 O O . SER A 1 110 ? -3.828 -13.776 -4.520 1.00 94.31 110 SER A O 1
ATOM 839 N N . ARG A 1 111 ? -4.654 -15.137 -6.097 1.00 92.88 111 ARG A N 1
ATOM 840 C CA . ARG A 1 111 ? -6.023 -14.610 -6.005 1.00 92.88 111 ARG A CA 1
ATOM 841 C C . ARG A 1 111 ? -6.572 -14.644 -4.572 1.00 92.88 111 ARG A C 1
ATOM 843 O O . ARG A 1 111 ? -7.184 -13.674 -4.138 1.00 92.88 111 ARG A O 1
ATOM 850 N N . ASN A 1 112 ? -6.303 -15.717 -3.827 1.00 95.75 112 ASN A N 1
ATOM 851 C CA . ASN A 1 112 ? -6.763 -15.862 -2.443 1.00 95.75 112 ASN A CA 1
ATOM 852 C C . ASN A 1 112 ? -6.139 -14.807 -1.513 1.00 95.75 112 ASN A C 1
ATOM 854 O O . ASN A 1 112 ? -6.825 -14.272 -0.645 1.00 95.75 112 ASN A O 1
ATOM 858 N N . GLU A 1 113 ? -4.861 -14.470 -1.704 1.00 94.69 113 GLU A N 1
ATOM 859 C CA . GLU A 1 113 ? -4.188 -13.421 -0.926 1.00 94.69 113 GLU A CA 1
ATOM 860 C C . GLU A 1 113 ? -4.744 -12.029 -1.245 1.00 94.69 113 GLU A C 1
ATOM 862 O O . GLU A 1 113 ? -4.955 -11.221 -0.338 1.00 94.69 113 GLU A O 1
ATOM 867 N N . VAL A 1 114 ? -5.033 -11.756 -2.521 1.00 93.75 114 VAL A N 1
ATOM 868 C CA . VAL A 1 114 ? -5.662 -10.500 -2.960 1.00 93.75 114 VAL A CA 1
ATOM 869 C C . VAL A 1 114 ? -7.074 -10.365 -2.384 1.00 93.75 114 VAL A C 1
ATOM 871 O O . VAL A 1 114 ? -7.433 -9.302 -1.870 1.00 93.75 114 VAL A O 1
ATOM 874 N N . GLU A 1 115 ? -7.868 -11.437 -2.410 1.00 95.62 115 GLU A N 1
ATOM 875 C CA . GLU A 1 115 ? -9.212 -11.464 -1.826 1.00 95.62 115 GLU A CA 1
ATOM 876 C C . GLU A 1 115 ? -9.171 -11.283 -0.302 1.00 95.62 115 GLU A C 1
ATOM 878 O O . GLU A 1 115 ? -9.927 -10.469 0.236 1.00 95.62 115 GLU A O 1
ATOM 883 N N . ALA A 1 116 ? -8.253 -11.957 0.398 1.00 95.44 116 ALA A N 1
ATOM 884 C CA . ALA A 1 116 ? -8.053 -11.778 1.835 1.00 95.44 116 ALA A CA 1
ATOM 885 C C . ALA A 1 116 ? -7.676 -10.326 2.178 1.00 95.44 116 ALA A C 1
ATOM 887 O O . ALA A 1 116 ? -8.269 -9.724 3.077 1.00 95.44 116 ALA A O 1
ATOM 888 N N . ALA A 1 117 ? -6.757 -9.725 1.416 1.00 95.94 117 ALA A N 1
ATOM 889 C CA . ALA A 1 117 ? -6.388 -8.323 1.579 1.00 95.94 117 ALA A CA 1
ATOM 890 C C . ALA A 1 117 ? -7.571 -7.374 1.320 1.00 95.94 117 ALA A C 1
ATOM 892 O O . ALA A 1 117 ? -7.734 -6.395 2.051 1.00 95.94 117 ALA A O 1
ATOM 893 N N . SER A 1 118 ? -8.421 -7.654 0.321 1.00 96.62 118 SER A N 1
ATOM 894 C CA . SER A 1 118 ? -9.598 -6.817 0.043 1.00 96.62 118 SER A CA 1
ATOM 895 C C . SER A 1 118 ? -10.611 -6.860 1.181 1.00 96.62 118 SER A C 1
ATOM 897 O O . SER A 1 118 ? -11.086 -5.799 1.582 1.00 96.62 118 SER A O 1
ATOM 899 N N . ARG A 1 119 ? -10.880 -8.044 1.750 1.00 97.50 119 ARG A N 1
ATOM 900 C CA . ARG A 1 119 ? -11.808 -8.195 2.884 1.00 97.50 119 ARG A CA 1
ATOM 901 C C . ARG A 1 119 ? -11.348 -7.400 4.102 1.00 97.50 119 ARG A C 1
ATOM 903 O O . ARG A 1 119 ? -12.131 -6.645 4.669 1.00 97.50 119 ARG A O 1
ATOM 910 N N . ILE A 1 120 ? -10.070 -7.516 4.472 1.00 97.81 120 ILE A N 1
ATOM 911 C CA . ILE A 1 120 ? -9.522 -6.783 5.624 1.00 97.81 120 ILE A CA 1
ATOM 912 C C . ILE A 1 120 ? -9.545 -5.273 5.365 1.00 97.81 120 ILE A C 1
ATOM 914 O O . ILE A 1 120 ? -9.943 -4.496 6.231 1.00 97.81 120 ILE A O 1
ATOM 918 N N . ARG A 1 121 ? -9.170 -4.842 4.154 1.00 97.19 121 ARG A N 1
ATOM 919 C CA . ARG A 1 121 ? -9.244 -3.433 3.749 1.00 97.19 121 ARG A CA 1
ATOM 920 C C . ARG A 1 121 ? -10.665 -2.887 3.869 1.00 97.19 121 ARG A C 1
ATOM 922 O O . ARG A 1 121 ? -10.839 -1.782 4.363 1.00 97.19 121 ARG A O 1
ATOM 929 N N . GLU A 1 122 ? -11.662 -3.612 3.377 1.00 97.69 122 GLU A N 1
ATOM 930 C CA . GLU A 1 122 ? -13.060 -3.171 3.399 1.00 97.69 122 GLU A CA 1
ATOM 931 C C . GLU A 1 122 ? -13.584 -3.028 4.822 1.00 97.69 122 GLU A C 1
ATOM 933 O O . GLU A 1 122 ? -14.127 -1.974 5.145 1.00 97.69 122 GLU A O 1
ATOM 938 N N . ALA A 1 123 ? -13.318 -4.011 5.683 1.00 97.88 123 ALA A N 1
ATOM 939 C CA . ALA A 1 123 ? -13.671 -3.932 7.095 1.00 97.88 123 ALA A CA 1
ATOM 940 C C . ALA A 1 123 ? -13.016 -2.716 7.778 1.00 97.88 123 ALA A C 1
ATOM 942 O O . ALA A 1 123 ? -13.695 -1.928 8.428 1.00 97.88 123 ALA A O 1
ATOM 943 N N . LEU A 1 124 ? -11.716 -2.488 7.549 1.00 97.94 124 LEU A N 1
ATOM 944 C CA . LEU A 1 124 ? -11.013 -1.323 8.096 1.00 97.94 124 LEU A CA 1
ATOM 945 C C . LEU A 1 124 ? -11.572 0.006 7.576 1.00 97.94 124 LEU A C 1
ATOM 947 O O . LEU A 1 124 ? -11.699 0.959 8.333 1.00 97.94 124 LEU A O 1
ATOM 951 N N . LEU A 1 125 ? -11.894 0.110 6.284 1.00 97.31 125 LEU A N 1
ATOM 952 C CA . LEU A 1 125 ? -12.447 1.349 5.732 1.00 97.31 125 LEU A CA 1
ATOM 953 C C . LEU A 1 125 ? -13.863 1.633 6.236 1.00 97.31 125 LEU A C 1
ATOM 955 O O . LEU A 1 125 ? -14.225 2.807 6.335 1.00 97.31 125 LEU A O 1
ATOM 959 N N . ASN A 1 126 ? -14.651 0.597 6.524 1.00 97.31 126 ASN A N 1
ATOM 960 C CA . ASN A 1 126 ? -15.992 0.741 7.084 1.00 97.31 126 ASN A CA 1
ATOM 961 C C . ASN A 1 126 ? -15.957 1.311 8.506 1.00 97.31 126 ASN A C 1
ATOM 963 O O . ASN A 1 126 ? -16.787 2.165 8.811 1.00 97.31 126 ASN A O 1
ATOM 967 N N . ASP A 1 127 ? -14.952 0.939 9.300 1.00 97.06 127 ASP A N 1
ATOM 968 C CA . ASP A 1 127 ? -14.723 1.474 10.649 1.00 97.06 127 ASP A CA 1
ATOM 969 C C . ASP A 1 127 ? -14.244 2.931 10.663 1.00 97.06 127 ASP A C 1
ATOM 971 O O . ASP A 1 127 ? -14.426 3.641 11.652 1.00 97.06 127 ASP A O 1
ATOM 975 N N . LEU A 1 128 ? -13.614 3.393 9.580 1.00 97.19 128 LEU A N 1
ATOM 976 C CA . LEU A 1 128 ? -13.097 4.756 9.500 1.00 97.19 128 LEU A CA 1
ATOM 977 C C . LEU A 1 128 ? -14.204 5.768 9.153 1.00 97.19 128 LEU A C 1
ATOM 979 O O . LEU A 1 128 ? -14.967 5.547 8.199 1.00 97.19 128 LEU A O 1
ATOM 983 N N . PRO A 1 129 ? -14.226 6.944 9.815 1.00 96.88 129 PRO A N 1
ATOM 984 C CA . PRO A 1 129 ? -15.001 8.095 9.368 1.00 96.88 129 PRO A CA 1
ATOM 985 C C . PRO A 1 129 ? -14.694 8.472 7.912 1.00 96.88 129 PRO A C 1
ATOM 987 O O . PRO A 1 129 ? -13.566 8.327 7.431 1.00 96.88 129 PRO A O 1
ATOM 990 N N . THR A 1 130 ? -15.679 9.033 7.202 1.00 95.81 130 THR A N 1
ATOM 991 C CA . THR A 1 130 ? -15.549 9.396 5.777 1.00 95.81 130 THR A CA 1
ATOM 992 C C . THR A 1 130 ? -14.292 10.218 5.445 1.00 95.81 130 THR A C 1
ATOM 994 O O . THR A 1 130 ? -13.623 9.875 4.467 1.00 95.81 130 THR A O 1
ATOM 997 N N . PRO A 1 131 ? -13.907 11.263 6.211 1.00 97.00 131 PRO A N 1
ATOM 998 C CA . PRO A 1 131 ? -12.687 12.018 5.915 1.00 97.00 131 PRO A CA 1
ATOM 999 C C . PRO A 1 131 ? -11.422 11.148 5.944 1.00 97.00 131 PRO A C 1
ATOM 1001 O O . PRO A 1 131 ? -10.606 11.217 5.026 1.00 97.00 131 PRO A O 1
ATOM 1004 N N . GLU A 1 132 ? -11.292 10.280 6.946 1.00 97.00 132 GLU A N 1
ATOM 1005 C CA . GLU A 1 132 ? -10.139 9.390 7.124 1.00 97.00 132 GLU A CA 1
ATOM 1006 C C . GLU A 1 132 ? -10.097 8.296 6.053 1.00 97.00 132 GLU A C 1
ATOM 1008 O O . GLU A 1 132 ? -9.033 7.993 5.505 1.00 97.00 132 GLU A O 1
ATOM 1013 N N . ARG A 1 133 ? -11.264 7.758 5.678 1.00 97.00 133 ARG A N 1
ATOM 1014 C CA . ARG A 1 133 ? -11.416 6.830 4.549 1.00 97.00 133 ARG A CA 1
ATOM 1015 C C . ARG A 1 133 ? -10.904 7.448 3.246 1.00 97.00 133 ARG A C 1
ATOM 1017 O O . ARG A 1 133 ? -10.190 6.791 2.485 1.00 97.00 133 ARG A O 1
ATOM 1024 N N . LEU A 1 134 ? -11.241 8.714 2.986 1.00 96.56 134 LEU A N 1
ATOM 1025 C CA . LEU A 1 134 ? -10.770 9.436 1.802 1.00 96.56 134 LEU A CA 1
ATOM 1026 C C . LEU A 1 134 ? -9.255 9.663 1.829 1.00 96.56 134 LEU A C 1
ATOM 1028 O O . LEU A 1 134 ? -8.621 9.575 0.777 1.00 96.56 134 LEU A O 1
ATOM 1032 N N . GLU A 1 135 ? -8.657 9.920 2.995 1.00 96.75 135 GLU A N 1
ATOM 1033 C CA . GLU A 1 135 ? -7.197 10.025 3.116 1.00 96.75 135 GLU A CA 1
ATOM 1034 C C . GLU A 1 135 ? -6.494 8.718 2.724 1.00 96.75 135 GLU A C 1
ATOM 1036 O O . GLU A 1 135 ? -5.536 8.760 1.951 1.00 96.75 135 GLU A O 1
ATOM 1041 N N . VAL A 1 136 ? -7.003 7.562 3.161 1.00 96.69 136 VAL A N 1
ATOM 1042 C CA . VAL A 1 136 ? -6.453 6.246 2.782 1.00 96.69 136 VAL A CA 1
ATOM 1043 C C . VAL A 1 136 ? -6.536 6.021 1.267 1.00 96.69 136 VAL A C 1
ATOM 1045 O O . VAL A 1 136 ? -5.555 5.623 0.632 1.00 96.69 136 VAL A O 1
ATOM 1048 N N . ILE A 1 137 ? -7.687 6.321 0.656 1.00 94.69 137 ILE A N 1
ATOM 1049 C CA . ILE A 1 137 ? -7.891 6.177 -0.797 1.00 94.69 137 ILE A CA 1
ATOM 1050 C C . ILE A 1 137 ? -6.938 7.094 -1.581 1.00 94.69 137 ILE A C 1
ATOM 1052 O O . ILE A 1 137 ? -6.332 6.671 -2.574 1.00 94.69 137 ILE A O 1
ATOM 1056 N N . ARG A 1 138 ? -6.772 8.344 -1.129 1.00 95.94 138 ARG A N 1
ATOM 1057 C CA . ARG A 1 138 ? -5.850 9.313 -1.739 1.00 95.94 138 ARG A CA 1
ATOM 1058 C C . ARG A 1 138 ? -4.397 8.873 -1.603 1.00 95.94 138 ARG A C 1
ATOM 1060 O O . ARG A 1 138 ? -3.672 8.956 -2.588 1.00 95.94 138 ARG A O 1
ATOM 1067 N N . ALA A 1 139 ? -3.990 8.360 -0.442 1.00 95.44 139 ALA A N 1
ATOM 1068 C CA . ALA A 1 139 ? -2.628 7.884 -0.206 1.00 95.44 139 ALA A CA 1
ATOM 1069 C C . ALA A 1 139 ? -2.245 6.732 -1.147 1.00 95.44 139 ALA A C 1
ATOM 1071 O O . ALA A 1 139 ? -1.155 6.728 -1.710 1.00 95.44 139 ALA A O 1
ATOM 1072 N N . LYS A 1 140 ? -3.154 5.780 -1.395 1.00 93.62 140 LYS A N 1
ATOM 1073 C CA . LYS A 1 140 ? -2.915 4.733 -2.404 1.00 93.62 140 LYS A CA 1
ATOM 1074 C C . LYS A 1 140 ? -2.787 5.325 -3.807 1.00 93.62 140 LYS A C 1
ATOM 1076 O O . LYS A 1 140 ? -1.914 4.925 -4.571 1.00 93.62 140 LYS A O 1
ATOM 1081 N N . SER A 1 141 ? -3.676 6.247 -4.166 1.00 92.44 141 SER A N 1
ATOM 1082 C CA . SER A 1 141 ? -3.731 6.810 -5.521 1.00 92.44 141 SER A CA 1
ATOM 1083 C C . SER A 1 141 ? -2.521 7.695 -5.833 1.00 92.44 141 SER A C 1
ATOM 1085 O O . SER A 1 141 ? -2.014 7.659 -6.953 1.00 92.44 141 SER A O 1
ATOM 1087 N N . SER A 1 142 ? -2.012 8.438 -4.845 1.00 93.31 142 SER A N 1
ATOM 1088 C CA . SER A 1 142 ? -0.848 9.314 -5.011 1.00 93.31 142 SER A CA 1
ATOM 1089 C C . SER A 1 142 ? 0.422 8.545 -5.377 1.00 93.31 142 SER A C 1
ATOM 1091 O O . SER A 1 142 ? 1.240 9.064 -6.130 1.00 93.31 142 SER A O 1
ATOM 1093 N N . VAL A 1 143 ? 0.562 7.295 -4.923 1.00 92.38 143 VAL A N 1
ATOM 1094 C CA . VAL A 1 143 ? 1.687 6.417 -5.284 1.00 92.38 143 VAL A CA 1
ATOM 1095 C C . VAL A 1 143 ? 1.701 6.132 -6.787 1.00 92.38 143 VAL A C 1
ATOM 1097 O O . VAL A 1 143 ? 2.718 6.357 -7.441 1.00 92.38 143 VAL A O 1
ATOM 1100 N N . SER A 1 144 ? 0.570 5.696 -7.352 1.00 87.56 144 SER A N 1
ATOM 1101 C CA . SER A 1 144 ? 0.457 5.413 -8.791 1.00 87.56 144 SER A CA 1
ATOM 1102 C C . SER A 1 144 ? 0.585 6.681 -9.641 1.00 87.56 144 SER A C 1
ATOM 1104 O O . SER A 1 144 ? 1.284 6.663 -10.650 1.00 87.56 144 SER A O 1
ATOM 1106 N N . ILE A 1 145 ? -0.037 7.789 -9.217 1.00 91.88 145 ILE A N 1
ATOM 1107 C CA . ILE A 1 145 ? 0.054 9.083 -9.915 1.00 91.88 145 ILE A CA 1
ATOM 1108 C C . ILE A 1 145 ? 1.500 9.585 -9.936 1.00 91.88 145 ILE A C 1
ATOM 1110 O O . ILE A 1 145 ? 1.987 9.973 -10.991 1.00 91.88 145 ILE A O 1
ATOM 1114 N N . CYS A 1 146 ? 2.206 9.525 -8.804 1.00 95.00 146 CYS A N 1
ATOM 1115 C CA . CYS A 1 146 ? 3.611 9.920 -8.727 1.00 95.00 146 CYS A CA 1
ATOM 1116 C C . CYS A 1 146 ? 4.477 9.131 -9.717 1.00 95.00 146 CYS A C 1
ATOM 1118 O O . CYS A 1 146 ? 5.323 9.707 -10.401 1.00 95.00 146 CYS A O 1
ATOM 1120 N N . MET A 1 147 ? 4.237 7.820 -9.835 1.00 91.62 147 MET A N 1
ATOM 1121 C CA . MET A 1 147 ? 4.981 6.990 -10.778 1.00 91.62 147 MET A CA 1
ATOM 1122 C C . MET A 1 147 ? 4.664 7.347 -12.233 1.00 91.62 147 MET A C 1
ATOM 1124 O O . MET A 1 147 ? 5.579 7.458 -13.043 1.00 91.62 147 MET A O 1
ATOM 1128 N N . ALA A 1 148 ? 3.389 7.576 -12.554 1.00 88.06 148 ALA A N 1
ATOM 1129 C CA . ALA A 1 148 ? 2.961 7.985 -13.889 1.00 88.06 148 ALA A CA 1
ATOM 1130 C C . ALA A 1 148 ? 3.469 9.380 -14.291 1.00 88.06 148 ALA A C 1
ATOM 1132 O O . ALA A 1 148 ? 3.661 9.623 -15.467 1.00 88.06 148 ALA A O 1
ATOM 1133 N N . GLN A 1 149 ? 3.694 10.289 -13.338 1.00 89.62 149 GLN A N 1
ATOM 1134 C CA . GLN A 1 149 ? 4.245 11.628 -13.596 1.00 89.62 149 GLN A CA 1
ATOM 1135 C C . GLN A 1 149 ? 5.776 11.655 -13.685 1.00 89.62 149 GLN A C 1
ATOM 1137 O O . GLN A 1 149 ? 6.356 12.689 -14.010 1.00 89.62 149 GLN A O 1
ATOM 1142 N N . SER A 1 150 ? 6.441 10.549 -13.349 1.00 87.56 150 SER A N 1
ATOM 1143 C CA . SER A 1 150 ? 7.902 10.462 -13.376 1.00 87.56 150 SER A CA 1
ATOM 1144 C C . SER A 1 150 ? 8.465 10.144 -14.771 1.00 87.56 150 SER A C 1
ATOM 1146 O O . SER A 1 150 ? 9.685 10.203 -14.929 1.00 87.56 150 SER A O 1
ATOM 1148 N N . PHE A 1 151 ? 7.614 9.801 -15.750 1.00 82.31 151 PHE A N 1
ATOM 1149 C CA . PHE A 1 151 ? 7.962 9.372 -17.114 1.00 82.31 151 PHE A CA 1
ATOM 1150 C C . PHE A 1 151 ? 6.891 9.809 -18.116 1.00 82.31 151 PHE A C 1
ATOM 1152 O O . PHE A 1 151 ? 7.244 9.972 -19.303 1.00 82.31 151 PHE A O 1
#